Protein AF-A0A958SFJ4-F1 (afdb_monomer)

Nearest PDB structures (foldseek):
  1v3u-assembly1_A  TM=6.097E-01  e=3.610E-02  Cavia porcellus
  4hfm-assembly1_B  TM=5.545E-01  e=2.615E-02  Nicotiana tabacum
  6eow-assembly1_A  TM=5.282E-01  e=2.912E-02  Rubus idaeus
  1v3t-assembly1_B  TM=5.777E-01  e=8.089E-02  Cavia porcellus
  8ov9-assembly1_A  TM=5.485E-01  e=1.179E-01  Cyclocybe aegerita

Foldseek 3Di:
DDDADQQKWKWWWDPFAFWDQDPVGTDGDDPDDDQWTKTKGFTCDHNDPVHDGRWIFIFTDHPQPAWDADPVPRIIMGMDGNVGTDDTDD

Structure (mmCIF, N/CA/C/O backbone):
data_AF-A0A958SFJ4-F1
#
_entry.id   AF-A0A958SFJ4-F1
#
loop_
_atom_site.group_PDB
_atom_site.id
_atom_site.type_symbol
_atom_site.label_atom_id
_atom_site.label_alt_id
_atom_site.label_comp_id
_atom_site.label_asym_id
_atom_site.label_entity_id
_atom_site.label_seq_id
_atom_site.pdbx_PDB_ins_code
_atom_site.Cartn_x
_atom_site.Cartn_y
_atom_site.Cartn_z
_atom_site.occupancy
_atom_site.B_iso_or_equiv
_atom_site.auth_seq_id
_atom_site.auth_comp_id
_atom_site.auth_asym_id
_atom_site.auth_atom_id
_atom_site.pdbx_PDB_model_num
ATOM 1 N N . MET A 1 1 ? 12.111 17.020 3.296 1.00 50.81 1 MET A N 1
ATOM 2 C CA . MET A 1 1 ? 11.554 15.869 2.550 1.00 50.81 1 MET A CA 1
ATOM 3 C C . MET A 1 1 ? 12.690 14.907 2.254 1.00 50.81 1 MET A C 1
ATOM 5 O O . MET A 1 1 ? 13.698 15.349 1.718 1.00 50.81 1 MET A O 1
ATOM 9 N N . LYS A 1 2 ? 12.592 13.646 2.687 1.00 58.25 2 LYS A N 1
ATOM 10 C CA . LYS A 1 2 ? 13.631 12.638 2.435 1.00 58.25 2 LYS A CA 1
ATOM 11 C C . LYS A 1 2 ? 13.408 12.048 1.040 1.00 58.25 2 LYS A C 1
ATOM 13 O O . LYS A 1 2 ? 12.275 11.733 0.698 1.00 58.25 2 LYS A O 1
ATOM 18 N N . GLN A 1 3 ? 14.464 11.965 0.238 1.00 69.62 3 GLN A N 1
ATOM 19 C CA . GLN A 1 3 ? 14.406 11.444 -1.129 1.00 69.62 3 GLN A CA 1
ATOM 20 C C . GLN A 1 3 ? 14.088 9.939 -1.099 1.00 69.62 3 GLN A C 1
ATOM 22 O O . GLN A 1 3 ? 14.732 9.204 -0.350 1.00 69.62 3 GLN A O 1
ATOM 27 N N . MET A 1 4 ? 13.093 9.497 -1.876 1.00 73.56 4 MET A N 1
ATOM 28 C CA . MET A 1 4 ? 12.811 8.070 -2.085 1.00 73.56 4 MET A CA 1
ATOM 29 C C . MET A 1 4 ? 13.965 7.436 -2.867 1.00 73.56 4 MET A C 1
ATOM 31 O O . MET A 1 4 ? 14.448 8.027 -3.835 1.00 73.56 4 MET A O 1
ATOM 35 N N . MET A 1 5 ? 14.420 6.259 -2.442 1.00 80.69 5 MET A N 1
ATOM 36 C CA . MET A 1 5 ? 15.440 5.485 -3.150 1.00 80.69 5 MET A CA 1
ATOM 37 C C . MET A 1 5 ? 14.786 4.556 -4.179 1.00 80.69 5 MET A C 1
ATOM 39 O O . MET A 1 5 ? 13.603 4.241 -4.076 1.00 80.69 5 MET A O 1
ATOM 43 N N . ASN A 1 6 ? 15.557 4.086 -5.163 1.00 83.19 6 ASN A N 1
ATOM 44 C CA . ASN A 1 6 ? 15.076 3.064 -6.095 1.00 83.19 6 ASN A CA 1
ATOM 45 C C . ASN A 1 6 ? 14.610 1.819 -5.327 1.00 83.19 6 ASN A C 1
ATOM 47 O O . ASN A 1 6 ? 15.360 1.273 -4.514 1.00 83.19 6 ASN A O 1
ATOM 51 N N . GLY A 1 7 ? 13.390 1.365 -5.614 1.00 87.00 7 GLY A N 1
ATOM 52 C CA . GLY A 1 7 ? 12.765 0.242 -4.916 1.00 87.00 7 GLY A CA 1
ATOM 53 C C . GLY A 1 7 ? 11.852 0.661 -3.763 1.00 87.00 7 GLY A C 1
ATOM 54 O O . GLY A 1 7 ? 11.176 -0.194 -3.204 1.00 87.00 7 GLY A O 1
ATOM 55 N N . ASP A 1 8 ? 11.806 1.943 -3.395 1.00 91.06 8 ASP A N 1
ATOM 56 C CA . ASP A 1 8 ? 10.934 2.429 -2.328 1.00 91.06 8 ASP A CA 1
ATOM 57 C C . ASP A 1 8 ? 9.499 2.663 -2.815 1.00 91.06 8 ASP A C 1
ATOM 59 O O . ASP A 1 8 ? 9.252 3.207 -3.900 1.00 91.06 8 ASP A O 1
ATOM 63 N N . VAL A 1 9 ? 8.557 2.310 -1.946 1.00 92.19 9 VAL A N 1
ATOM 64 C CA . VAL A 1 9 ? 7.115 2.483 -2.108 1.00 92.19 9 VAL A CA 1
ATOM 65 C C . VAL A 1 9 ? 6.564 3.132 -0.842 1.00 92.19 9 VAL A C 1
ATOM 67 O O . VAL A 1 9 ? 6.772 2.633 0.264 1.00 92.19 9 VAL A O 1
ATOM 70 N N . LEU A 1 10 ? 5.865 4.254 -1.002 1.00 92.94 10 LEU A N 1
ATOM 71 C CA . LEU A 1 10 ? 5.150 4.944 0.066 1.00 92.94 10 LEU A CA 1
ATOM 72 C C . LEU A 1 10 ? 3.733 4.389 0.182 1.00 92.94 10 LEU A C 1
ATOM 74 O O . LEU A 1 10 ? 2.985 4.378 -0.796 1.00 92.94 10 LEU A O 1
ATOM 78 N N . ILE A 1 11 ? 3.353 4.006 1.395 1.00 92.31 11 ILE A N 1
ATOM 79 C CA . ILE A 1 11 ? 2.092 3.333 1.685 1.00 92.31 11 ILE A CA 1
ATOM 80 C C . ILE A 1 11 ? 1.357 4.059 2.805 1.00 92.31 11 ILE A C 1
ATOM 82 O O . ILE A 1 11 ? 1.962 4.418 3.817 1.00 92.31 11 ILE A O 1
ATOM 86 N N . LYS A 1 12 ? 0.042 4.205 2.646 1.00 92.62 12 LYS A N 1
ATOM 87 C CA . LYS A 1 12 ? -0.904 4.462 3.731 1.00 92.62 12 LYS A CA 1
ATOM 88 C C . LYS A 1 12 ? -1.376 3.132 4.308 1.00 92.62 12 LYS A C 1
ATOM 90 O O . LYS A 1 12 ? -1.948 2.310 3.594 1.00 92.62 12 LYS A O 1
ATOM 95 N N . ILE A 1 13 ? -1.105 2.909 5.586 1.00 88.44 13 ILE A N 1
ATOM 96 C CA . ILE A 1 13 ? -1.365 1.641 6.267 1.00 88.44 13 ILE A CA 1
ATOM 97 C C . ILE A 1 13 ? -2.842 1.567 6.667 1.00 88.44 13 ILE A C 1
ATOM 99 O O . ILE A 1 13 ? -3.403 2.533 7.192 1.00 88.44 13 ILE A O 1
ATOM 103 N N . ASP A 1 14 ? -3.466 0.405 6.473 1.00 86.00 14 ASP A N 1
ATOM 104 C CA . ASP A 1 14 ? -4.790 0.142 7.032 1.00 86.00 14 ASP A CA 1
ATOM 105 C C . ASP A 1 14 ? -4.717 0.191 8.564 1.00 86.00 14 ASP A C 1
ATOM 107 O O . ASP A 1 14 ? -3.975 -0.569 9.182 1.00 86.00 14 ASP A O 1
A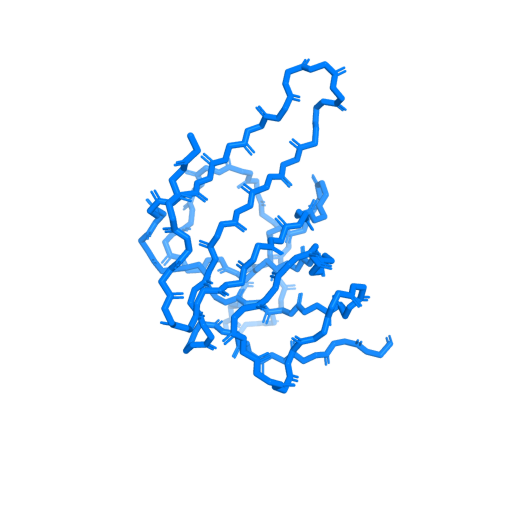TOM 111 N N . LYS A 1 15 ? -5.544 1.035 9.193 1.00 66.06 15 LYS A N 1
ATOM 112 C CA . LYS A 1 15 ? -5.564 1.311 10.646 1.00 66.06 15 LYS A CA 1
ATOM 113 C C . LYS A 1 15 ? -5.617 0.082 11.580 1.00 66.06 15 LYS A C 1
ATOM 115 O O . LYS A 1 15 ? -5.444 0.261 12.780 1.00 66.06 15 LYS A O 1
ATOM 120 N N . ALA A 1 16 ? -5.905 -1.126 11.087 1.00 51.78 16 ALA A N 1
ATOM 121 C CA . ALA A 1 16 ? -6.404 -2.224 11.918 1.00 51.78 16 ALA A CA 1
ATOM 122 C C . ALA A 1 16 ? -5.845 -3.632 11.641 1.00 51.78 16 ALA A C 1
ATOM 124 O O . ALA A 1 16 ? -6.329 -4.577 12.260 1.00 51.78 16 ALA A O 1
ATOM 125 N N . VAL A 1 17 ? -4.879 -3.831 10.737 1.00 53.62 17 VAL A N 1
ATOM 126 C CA . VAL A 1 17 ? -4.531 -5.203 10.321 1.00 53.62 17 VAL A CA 1
ATOM 127 C C . VAL A 1 17 ? -3.027 -5.438 10.314 1.00 53.62 17 VAL A C 1
ATOM 129 O O . VAL A 1 17 ? -2.408 -5.501 9.259 1.00 53.62 17 VAL A O 1
ATOM 132 N N . ARG A 1 18 ? -2.466 -5.620 11.517 1.00 60.19 18 ARG A N 1
ATOM 133 C CA . ARG A 1 18 ? -1.227 -6.385 11.680 1.00 60.19 18 ARG A CA 1
ATOM 134 C C . ARG A 1 18 ? -1.628 -7.844 11.752 1.00 60.19 18 ARG A C 1
ATOM 136 O O . ARG A 1 18 ? -2.215 -8.286 12.737 1.00 60.19 18 ARG A O 1
ATOM 143 N N . GLU A 1 19 ? -1.349 -8.572 10.689 1.00 57.16 19 GLU A N 1
ATOM 144 C CA . GLU A 1 19 ? -1.592 -10.001 10.588 1.00 57.16 19 GLU A CA 1
ATOM 145 C C . GLU A 1 19 ? -0.293 -10.745 10.911 1.00 57.16 19 GLU A C 1
ATOM 147 O O . GLU A 1 19 ? 0.770 -10.470 10.351 1.00 57.16 19 GLU A O 1
ATOM 152 N N . ARG A 1 20 ? -0.337 -11.688 11.854 1.00 59.69 20 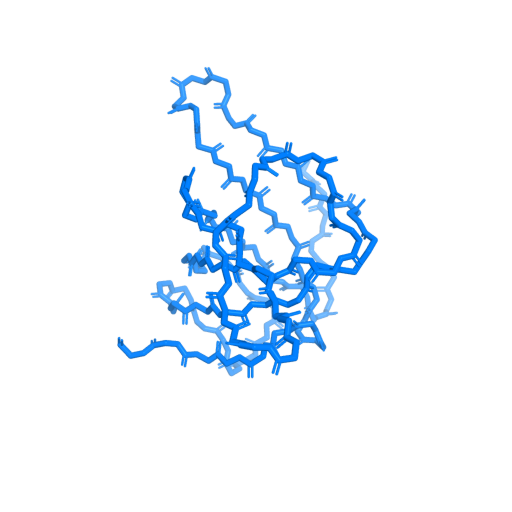ARG A N 1
ATOM 153 C CA . ARG A 1 20 ? 0.766 -12.622 12.082 1.00 59.69 20 ARG A CA 1
ATOM 154 C C . ARG A 1 20 ? 0.431 -13.945 11.427 1.00 59.69 20 ARG A C 1
ATOM 156 O O . ARG A 1 20 ? -0.552 -14.587 11.783 1.00 59.69 20 ARG A O 1
ATOM 163 N N . GLU A 1 21 ? 1.318 -14.374 10.545 1.00 54.97 21 GLU 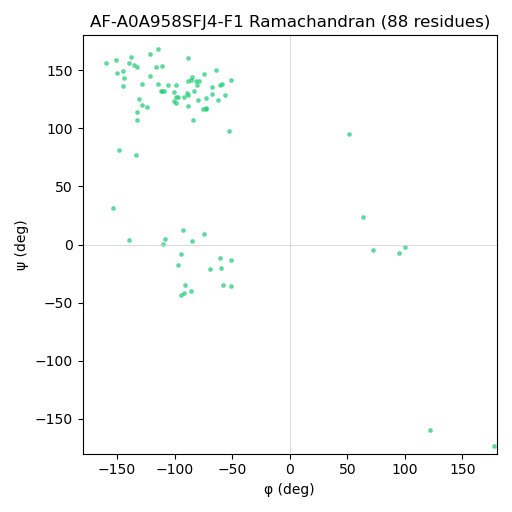A N 1
ATOM 164 C CA . GLU A 1 21 ? 1.335 -15.737 10.035 1.00 54.97 21 GLU A CA 1
ATOM 165 C C . GLU A 1 21 ? 1.839 -16.676 11.146 1.00 54.97 21 GLU A C 1
ATOM 167 O O . GLU A 1 21 ? 2.957 -16.534 11.663 1.00 54.97 21 GLU A O 1
ATOM 172 N N . THR A 1 22 ? 0.986 -17.602 11.575 1.00 62.28 22 THR A N 1
ATOM 173 C CA . THR A 1 22 ? 1.323 -18.701 12.485 1.00 62.28 22 THR A CA 1
ATOM 174 C C . THR A 1 22 ? 1.188 -20.030 11.746 1.00 62.28 22 THR A C 1
ATOM 176 O O . THR A 1 22 ? 0.596 -20.113 10.673 1.00 62.28 22 THR A O 1
ATOM 179 N N . SER A 1 23 ? 1.688 -21.116 12.340 1.00 63.88 23 SER A N 1
ATOM 180 C CA . SER A 1 23 ? 1.481 -22.475 11.816 1.00 63.88 23 SER A CA 1
ATOM 181 C C . SER A 1 23 ? 0.005 -22.893 11.744 1.00 63.88 23 SER A C 1
ATOM 183 O O . SER A 1 23 ? -0.303 -23.921 11.152 1.00 63.88 23 SER A O 1
ATOM 185 N N . SER A 1 24 ? -0.897 -22.120 12.356 1.00 63.81 24 SER A N 1
ATOM 186 C CA . SER A 1 24 ? -2.339 -22.362 12.410 1.00 63.81 24 SER A CA 1
ATOM 187 C C . SER A 1 24 ? -3.157 -21.391 11.547 1.00 63.81 24 SER A C 1
ATOM 189 O O . SER A 1 24 ? -4.382 -21.439 11.609 1.00 63.81 24 SER A O 1
ATOM 191 N N . GLY A 1 25 ? -2.516 -20.503 10.777 1.00 61.75 25 GLY A N 1
ATOM 192 C CA . GLY A 1 25 ? -3.182 -19.515 9.922 1.00 61.75 25 GLY A CA 1
ATOM 193 C C . GLY A 1 25 ? -2.799 -18.068 10.239 1.00 61.75 25 GLY A C 1
ATOM 194 O O . GLY A 1 25 ? -1.755 -17.793 10.827 1.00 61.75 25 GLY A O 1
ATOM 195 N N . ILE A 1 26 ? -3.642 -17.128 9.814 1.00 59.59 26 ILE A N 1
ATOM 196 C CA . ILE A 1 26 ? -3.425 -15.688 9.975 1.00 59.59 26 ILE A CA 1
ATOM 197 C C . ILE A 1 26 ? -4.223 -15.176 11.185 1.00 59.59 26 ILE A C 1
ATOM 199 O O . ILE A 1 26 ? -5.430 -15.396 11.259 1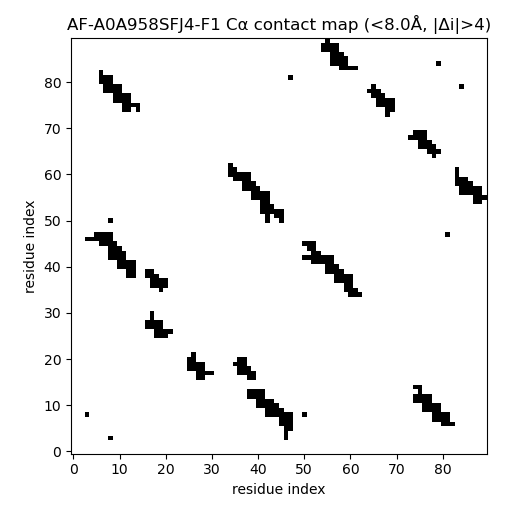.00 59.59 26 ILE A O 1
ATOM 203 N N . ILE A 1 27 ? -3.565 -14.487 12.126 1.00 63.00 27 ILE A N 1
ATOM 204 C CA . ILE A 1 27 ? -4.212 -13.876 13.307 1.00 63.00 27 ILE A CA 1
ATOM 205 C C . ILE A 1 27 ? -3.977 -12.361 13.372 1.00 63.00 27 ILE A C 1
ATOM 207 O O . ILE A 1 27 ? -2.890 -11.896 13.035 1.00 63.00 27 ILE A O 1
ATOM 211 N N . SER A 1 28 ? -4.968 -11.603 13.854 1.00 58.00 28 SER A N 1
ATOM 212 C CA . SER A 1 28 ? -4.834 -10.164 14.142 1.00 58.00 28 SER A CA 1
ATOM 213 C C . SER A 1 28 ? -4.107 -9.939 15.473 1.00 58.00 28 SER A C 1
ATOM 215 O O . SER A 1 28 ? -4.298 -10.695 16.427 1.00 58.00 28 SER A O 1
ATOM 217 N N . VAL A 1 29 ? -3.235 -8.935 15.537 1.00 58.88 29 VAL A N 1
ATOM 218 C CA . VAL A 1 29 ? -2.299 -8.717 16.651 1.00 58.88 29 VAL A CA 1
ATOM 219 C C . VAL A 1 29 ? -2.110 -7.230 16.927 1.00 58.88 29 VAL A C 1
ATOM 221 O O . VAL A 1 29 ? -2.071 -6.412 16.012 1.00 58.88 29 VAL A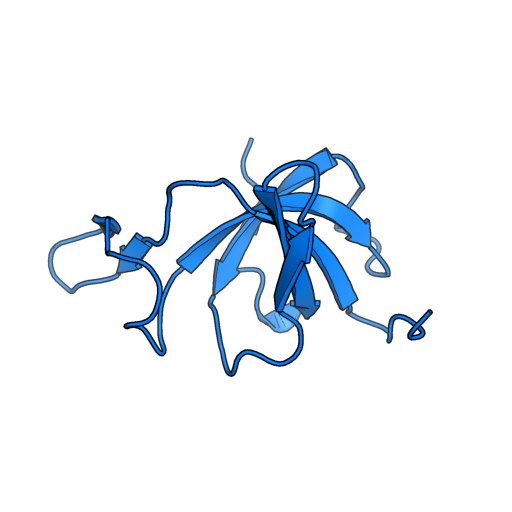 O 1
ATOM 224 N N . GLU A 1 30 ? -1.972 -6.882 18.208 1.00 48.59 30 GLU A N 1
ATOM 225 C CA . GLU A 1 30 ? -1.860 -5.489 18.649 1.00 48.59 30 GLU A CA 1
ATOM 226 C C . GLU A 1 30 ? -0.589 -4.772 18.133 1.00 48.59 30 GLU A C 1
ATOM 228 O O . GLU A 1 30 ? 0.466 -5.403 17.949 1.00 48.59 30 GLU A O 1
ATOM 233 N N . PRO A 1 31 ? -0.651 -3.437 17.937 1.00 46.28 31 PRO A N 1
ATOM 234 C CA . PRO A 1 31 ? 0.492 -2.628 17.515 1.00 46.28 31 PRO A CA 1
ATOM 235 C C . PRO A 1 31 ? 1.677 -2.716 18.496 1.00 46.28 31 PRO A C 1
ATOM 237 O O . PRO A 1 31 ? 1.506 -2.672 19.708 1.00 46.28 31 PRO A O 1
ATOM 240 N N . GLY A 1 32 ? 2.905 -2.810 17.971 1.00 41.78 32 GLY A N 1
ATOM 241 C CA . GLY A 1 32 ? 4.151 -2.682 18.751 1.00 41.78 32 GLY A CA 1
ATOM 242 C C . GLY A 1 32 ? 4.866 -3.979 19.157 1.00 41.78 32 GLY A C 1
ATOM 243 O O . GLY A 1 32 ? 5.950 -3.907 19.734 1.00 41.78 32 GLY A O 1
ATOM 244 N N . ARG A 1 33 ? 4.329 -5.172 18.847 1.00 46.34 33 ARG A N 1
ATOM 245 C CA . ARG A 1 33 ? 4.891 -6.446 19.358 1.00 46.34 33 ARG A CA 1
ATOM 246 C C . ARG A 1 33 ? 5.581 -7.383 18.362 1.00 46.34 33 ARG A C 1
ATOM 248 O O . ARG A 1 33 ? 6.026 -8.452 18.780 1.00 46.34 33 ARG A O 1
ATOM 255 N N . LEU A 1 34 ? 5.691 -7.060 17.069 1.00 51.66 34 LEU A N 1
ATOM 256 C CA . LEU A 1 34 ? 6.024 -8.093 16.074 1.00 51.66 34 LEU A CA 1
ATOM 257 C C . LEU A 1 34 ? 7.123 -7.729 15.079 1.00 51.66 34 LEU A C 1
ATOM 259 O O . LEU A 1 34 ? 6.930 -6.956 14.152 1.00 51.66 34 LEU A O 1
ATOM 263 N N . ARG A 1 35 ? 8.243 -8.454 15.196 1.00 52.94 35 ARG A N 1
ATOM 264 C CA . ARG A 1 35 ? 9.353 -8.495 14.227 1.00 52.94 35 ARG A CA 1
ATOM 265 C C . ARG A 1 35 ? 9.047 -9.301 12.945 1.00 52.94 35 ARG A C 1
ATOM 267 O O . ARG A 1 35 ? 9.970 -9.595 12.196 1.00 52.94 35 ARG A O 1
ATOM 274 N N . LYS A 1 36 ? 7.793 -9.722 12.726 1.00 61.56 36 LYS A N 1
ATOM 275 C CA . LYS A 1 36 ? 7.343 -10.574 11.600 1.00 61.56 36 LYS A CA 1
ATOM 276 C C . LYS A 1 36 ? 5.862 -10.351 11.245 1.00 61.56 36 LYS A C 1
ATOM 278 O O . LYS A 1 36 ? 5.168 -11.302 10.898 1.00 61.56 36 LYS A O 1
ATOM 283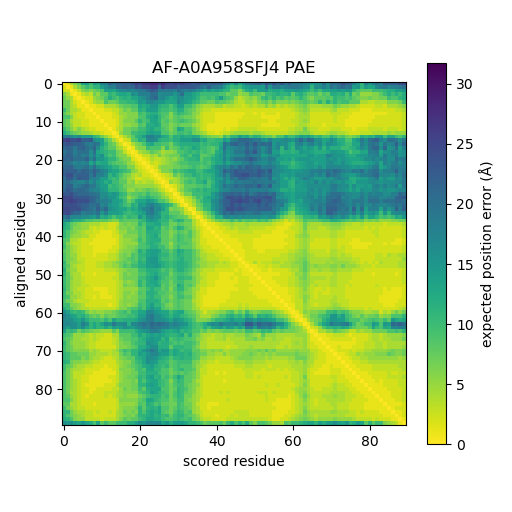 N N . ALA A 1 37 ? 5.350 -9.138 11.438 1.00 70.62 37 ALA A N 1
ATOM 28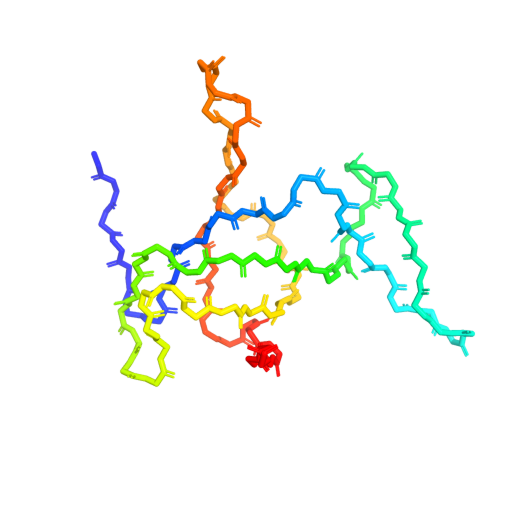4 C CA . ALA A 1 37 ? 3.984 -8.828 11.031 1.00 70.62 37 ALA A CA 1
ATOM 285 C C . ALA A 1 37 ? 3.908 -8.684 9.507 1.00 70.62 37 ALA A C 1
ATOM 287 O O . ALA A 1 37 ? 4.863 -8.239 8.861 1.00 70.62 37 ALA A O 1
ATOM 288 N N . VAL A 1 38 ? 2.774 -9.081 8.956 1.00 78.19 38 VAL A N 1
ATOM 289 C CA . VAL A 1 38 ? 2.346 -8.722 7.617 1.00 78.19 38 VAL A CA 1
ATOM 290 C C . VAL A 1 38 ? 1.338 -7.596 7.779 1.00 78.19 38 VAL A C 1
ATOM 292 O O . VAL A 1 38 ? 0.437 -7.683 8.610 1.00 78.19 38 VAL A O 1
ATOM 295 N N . ASP A 1 39 ? 1.525 -6.535 7.013 1.00 83.56 39 ASP A N 1
ATOM 296 C CA . ASP A 1 39 ? 0.609 -5.405 6.978 1.00 83.56 39 ASP A CA 1
ATOM 297 C C . ASP A 1 39 ? 0.096 -5.219 5.553 1.00 83.56 39 ASP A C 1
ATOM 299 O O . ASP A 1 39 ? 0.649 -5.747 4.579 1.00 83.56 39 ASP A O 1
ATOM 303 N N . ARG A 1 40 ? -0.984 -4.451 5.448 1.00 88.00 40 ARG A N 1
ATOM 304 C CA . ARG A 1 40 ? -1.589 -4.077 4.179 1.00 88.00 40 ARG A CA 1
ATOM 305 C C . ARG A 1 40 ? -2.005 -2.617 4.165 1.00 88.00 40 ARG A C 1
ATOM 307 O O . ARG A 1 40 ? -2.156 -1.974 5.203 1.00 88.00 40 ARG A O 1
ATOM 314 N N . GLY A 1 41 ? -2.206 -2.101 2.964 1.00 91.50 41 GLY A N 1
ATOM 315 C CA . GLY A 1 41 ? -2.440 -0.680 2.777 1.00 91.50 41 GLY A CA 1
ATOM 316 C C . GLY A 1 41 ? -2.575 -0.301 1.317 1.00 91.50 41 GLY A C 1
ATOM 317 O O . GLY A 1 41 ? -2.622 -1.168 0.438 1.00 91.50 41 GLY A O 1
ATOM 318 N N . GLU A 1 42 ? -2.654 1.001 1.094 1.00 95.06 42 GLU A N 1
ATOM 319 C CA . GLU A 1 42 ? -2.779 1.628 -0.215 1.00 95.06 42 GLU A CA 1
ATOM 320 C C . GLU A 1 42 ? -1.480 2.345 -0.579 1.00 95.06 42 GLU A C 1
ATOM 322 O O . GLU A 1 42 ? -0.920 3.104 0.216 1.00 95.06 42 GLU A O 1
ATOM 327 N N . VAL A 1 43 ? -0.999 2.119 -1.797 1.00 95.19 43 VAL A N 1
ATOM 328 C CA . VAL A 1 43 ? 0.178 2.803 -2.330 1.00 95.19 43 VAL A CA 1
ATOM 329 C C . VAL A 1 43 ? -0.168 4.251 -2.653 1.00 95.19 43 VAL A C 1
ATOM 331 O O . VAL A 1 43 ? -1.063 4.526 -3.447 1.00 95.19 43 VAL A O 1
ATOM 334 N N . LEU A 1 44 ? 0.604 5.185 -2.107 1.00 95.12 44 LEU A N 1
ATOM 335 C CA . LEU A 1 44 ? 0.496 6.605 -2.436 1.00 95.12 44 LEU A CA 1
ATOM 336 C C . LEU A 1 44 ? 1.482 7.001 -3.533 1.00 95.12 44 LEU A C 1
ATOM 338 O O . LEU A 1 44 ? 1.125 7.725 -4.458 1.00 95.12 44 LEU A O 1
ATOM 342 N N . LEU A 1 45 ? 2.725 6.520 -3.431 1.00 93.25 45 LEU A N 1
ATOM 343 C CA . LEU A 1 45 ? 3.813 6.802 -4.369 1.00 93.25 45 LEU A CA 1
ATOM 344 C C . LEU A 1 45 ? 4.707 5.571 -4.513 1.00 93.25 45 LEU A C 1
ATOM 346 O O . LEU A 1 45 ? 4.887 4.811 -3.565 1.00 93.25 45 LEU A O 1
ATOM 350 N N . SER A 1 46 ? 5.303 5.392 -5.686 1.00 92.69 46 SER A N 1
ATOM 351 C CA . SER A 1 46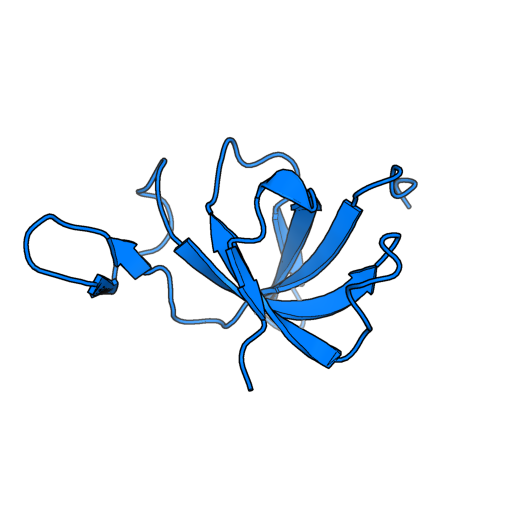 ? 6.166 4.250 -5.982 1.00 92.69 46 SER A CA 1
ATOM 352 C C . SER A 1 46 ? 7.299 4.674 -6.909 1.00 92.69 46 SER A C 1
ATOM 354 O O . SER A 1 46 ? 7.068 5.391 -7.880 1.00 92.69 46 SER A O 1
ATOM 356 N N . SER A 1 47 ? 8.513 4.211 -6.611 1.00 90.88 47 SER A N 1
ATOM 357 C CA . SER A 1 47 ? 9.669 4.265 -7.521 1.00 90.88 47 SER A CA 1
ATOM 358 C C . SER A 1 47 ? 9.813 2.988 -8.364 1.00 90.88 47 SER A C 1
ATOM 360 O O . SER A 1 47 ? 10.860 2.741 -8.958 1.00 90.88 47 SER A O 1
ATOM 362 N N . VAL A 1 48 ? 8.778 2.143 -8.364 1.00 90.50 48 VAL A N 1
ATOM 363 C CA . VAL A 1 48 ? 8.803 0.768 -8.863 1.00 90.50 48 VAL A CA 1
ATOM 364 C C . VAL A 1 48 ? 7.721 0.598 -9.918 1.00 90.50 48 VAL A C 1
ATOM 366 O O . VAL A 1 48 ? 6.536 0.720 -9.617 1.00 90.50 48 VAL A O 1
ATOM 369 N N . ASP A 1 49 ? 8.122 0.273 -11.147 1.00 91.31 49 ASP A N 1
ATOM 370 C CA . ASP A 1 49 ? 7.243 0.294 -12.329 1.00 91.31 49 ASP A CA 1
ATOM 371 C C . ASP A 1 49 ? 6.007 -0.601 -12.207 1.00 91.31 49 ASP A C 1
ATOM 373 O O . ASP A 1 49 ? 4.924 -0.284 -12.708 1.00 91.31 49 ASP A O 1
ATOM 377 N N . HIS A 1 50 ? 6.159 -1.741 -11.534 1.00 91.56 50 HIS A N 1
ATOM 378 C CA . HIS A 1 50 ? 5.084 -2.710 -11.392 1.00 91.56 50 HIS A CA 1
ATOM 379 C C . HIS A 1 50 ? 4.152 -2.401 -10.222 1.00 91.56 50 HIS A C 1
ATOM 381 O O . HIS A 1 50 ? 3.243 -3.188 -10.012 1.00 91.56 50 HIS A O 1
ATOM 387 N N . ILE A 1 51 ? 4.322 -1.302 -9.481 1.00 94.19 51 ILE A N 1
ATOM 388 C CA . ILE A 1 51 ? 3.472 -0.911 -8.346 1.00 94.19 51 ILE A CA 1
ATOM 389 C C . ILE A 1 51 ? 3.015 0.528 -8.551 1.00 94.19 51 ILE A C 1
ATOM 391 O O . ILE A 1 51 ? 3.831 1.439 -8.655 1.00 94.19 51 ILE A O 1
ATOM 395 N N . LYS A 1 52 ? 1.703 0.738 -8.619 1.00 94.75 52 LYS A N 1
ATOM 396 C CA . LYS A 1 52 ? 1.098 2.015 -8.997 1.00 94.75 52 LYS A CA 1
ATOM 397 C C . LYS A 1 52 ? 0.404 2.671 -7.804 1.00 94.75 52 LYS A C 1
ATOM 399 O O . LYS A 1 52 ? -0.059 1.967 -6.909 1.00 94.75 52 LYS A O 1
ATOM 404 N N . PRO A 1 53 ? 0.282 4.010 -7.788 1.00 95.19 53 PRO A N 1
ATOM 405 C CA . PRO A 1 53 ? -0.599 4.687 -6.844 1.00 95.19 53 PRO A CA 1
ATOM 406 C C . PRO A 1 53 ? -2.006 4.083 -6.874 1.00 95.19 53 PRO A C 1
ATOM 408 O O . PRO A 1 53 ? -2.511 3.763 -7.952 1.00 95.19 53 PRO A O 1
ATOM 411 N N . LYS A 1 54 ? -2.628 3.972 -5.699 1.00 95.44 54 LYS A N 1
ATOM 412 C CA . LYS A 1 54 ? -3.905 3.291 -5.426 1.00 95.44 54 LYS A CA 1
ATOM 413 C C . LYS A 1 54 ? -3.873 1.764 -5.478 1.00 95.44 54 LYS A C 1
ATOM 415 O O . LYS A 1 54 ? -4.884 1.148 -5.144 1.00 95.44 54 LYS A O 1
ATOM 420 N N . ASP A 1 55 ? -2.752 1.136 -5.844 1.00 95.94 55 ASP A N 1
ATOM 421 C CA . ASP A 1 55 ? -2.630 -0.311 -5.677 1.00 95.94 55 ASP A CA 1
ATOM 422 C C . ASP A 1 55 ? -2.766 -0.660 -4.194 1.00 95.94 55 ASP A C 1
ATOM 424 O O . ASP A 1 55 ? -2.179 -0.020 -3.314 1.00 95.94 55 ASP A O 1
ATOM 428 N N . ARG A 1 56 ? -3.521 -1.720 -3.921 1.00 94.25 56 ARG A N 1
ATOM 429 C CA . ARG A 1 56 ? -3.581 -2.329 -2.602 1.00 94.25 56 ARG A CA 1
ATOM 430 C C . ARG A 1 56 ? -2.500 -3.390 -2.508 1.00 94.25 56 ARG A C 1
ATOM 432 O O . ARG A 1 56 ? -2.395 -4.233 -3.393 1.00 94.25 56 ARG A O 1
ATOM 439 N N . ILE A 1 57 ? -1.696 -3.366 -1.452 1.00 92.69 57 ILE A N 1
ATOM 440 C CA . ILE A 1 57 ? -0.579 -4.307 -1.302 1.00 92.69 57 ILE A CA 1
ATOM 441 C C . ILE A 1 57 ? -0.502 -4.894 0.095 1.00 92.69 57 ILE A C 1
ATOM 443 O O . ILE A 1 57 ? -0.949 -4.291 1.070 1.00 92.69 57 ILE A O 1
ATOM 447 N N . LEU A 1 58 ? 0.091 -6.080 0.147 1.00 90.56 58 LEU A N 1
ATOM 448 C CA . LEU A 1 58 ? 0.463 -6.815 1.341 1.00 90.56 58 LEU A CA 1
ATOM 449 C C . LEU A 1 58 ? 1.992 -6.846 1.411 1.00 90.56 58 LEU A C 1
ATOM 451 O O . LEU A 1 58 ? 2.641 -7.171 0.415 1.00 90.56 58 LEU A O 1
ATOM 455 N N . TRP A 1 59 ? 2.588 -6.542 2.558 1.00 87.44 59 TRP A N 1
ATOM 456 C CA . TRP A 1 59 ? 4.043 -6.574 2.720 1.00 87.44 59 TRP A CA 1
ATOM 457 C C . TRP A 1 59 ? 4.442 -7.153 4.073 1.00 87.44 59 TRP A C 1
ATOM 459 O O . TRP A 1 59 ? 3.696 -7.110 5.050 1.00 87.44 59 TRP A O 1
ATOM 469 N N . ARG A 1 60 ? 5.666 -7.672 4.142 1.00 84.44 60 ARG A N 1
ATOM 470 C CA . ARG A 1 60 ? 6.268 -8.155 5.384 1.00 84.44 60 ARG A CA 1
ATOM 471 C C . ARG A 1 60 ? 7.068 -7.042 6.053 1.00 84.44 60 ARG A C 1
ATOM 473 O O . ARG A 1 60 ? 7.974 -6.471 5.451 1.00 84.44 60 ARG A O 1
ATOM 480 N N . MET A 1 61 ? 6.790 -6.772 7.324 1.00 75.00 61 MET A N 1
ATOM 481 C CA . MET A 1 61 ? 7.595 -5.857 8.132 1.00 75.00 61 MET A CA 1
ATOM 482 C C . MET A 1 61 ? 8.940 -6.496 8.485 1.00 75.00 61 MET A C 1
ATOM 484 O O . MET A 1 61 ? 8.999 -7.497 9.203 1.00 75.00 61 MET A O 1
ATOM 488 N N . HIS A 1 62 ? 10.030 -5.899 8.003 1.00 67.25 62 HIS A N 1
ATOM 489 C CA . HIS A 1 62 ? 11.392 -6.311 8.329 1.00 67.25 62 HIS A CA 1
ATOM 490 C C . HIS A 1 62 ? 12.220 -5.077 8.697 1.00 67.25 62 HIS A C 1
ATOM 492 O O . HIS A 1 62 ? 12.562 -4.291 7.822 1.00 67.25 62 HIS A O 1
ATOM 498 N N . HIS A 1 63 ? 12.530 -4.917 9.991 1.00 59.53 63 HIS A N 1
ATOM 499 C CA . HIS A 1 63 ? 13.240 -3.764 10.568 1.00 59.53 63 HIS A CA 1
ATOM 500 C C . HIS A 1 63 ? 12.622 -2.407 10.177 1.00 59.53 63 HIS A C 1
ATOM 502 O O . HIS A 1 63 ? 12.942 -1.839 9.137 1.00 59.53 63 HIS A O 1
ATOM 508 N N . GLU A 1 64 ? 11.752 -1.879 11.042 1.00 57.38 64 GLU A N 1
ATOM 509 C CA . GLU A 1 64 ? 11.071 -0.587 10.883 1.00 57.38 64 GLU A CA 1
ATOM 510 C C . GLU A 1 64 ? 12.087 0.539 10.621 1.00 57.38 64 GLU A C 1
ATOM 512 O O . GLU A 1 64 ? 12.722 1.044 11.545 1.00 57.38 64 GLU A O 1
ATOM 517 N N . LYS A 1 65 ? 12.296 0.918 9.353 1.00 61.34 65 LYS A N 1
ATOM 518 C CA . LYS A 1 65 ? 13.164 2.058 9.030 1.00 61.34 65 LYS A CA 1
ATOM 519 C C . LYS A 1 65 ? 12.385 3.366 8.950 1.00 61.34 65 LYS A C 1
ATOM 521 O O . LYS A 1 65 ? 12.935 4.378 9.370 1.00 61.34 65 LYS A O 1
ATOM 526 N N . TYR A 1 66 ? 11.137 3.362 8.468 1.00 75.62 66 TYR A N 1
ATOM 527 C CA . TYR A 1 66 ? 10.382 4.597 8.210 1.00 75.62 66 TYR A CA 1
ATOM 528 C C . TYR A 1 66 ? 8.875 4.417 8.412 1.00 75.62 66 TYR A C 1
ATOM 530 O O . TYR A 1 66 ? 8.145 4.236 7.445 1.00 75.62 66 TYR A O 1
ATOM 538 N N . PHE A 1 67 ? 8.424 4.486 9.662 1.00 83.44 67 PHE A N 1
ATOM 539 C CA . PHE A 1 67 ? 7.011 4.534 10.045 1.00 83.44 67 PHE A CA 1
ATOM 540 C C . PHE A 1 67 ? 6.710 5.883 10.698 1.00 83.44 67 PHE A C 1
ATOM 542 O O . PHE A 1 67 ? 7.516 6.367 11.497 1.00 83.44 67 PHE A O 1
ATOM 549 N N . TRP A 1 68 ? 5.569 6.485 10.373 1.00 84.88 68 TRP A N 1
ATOM 550 C CA . TRP A 1 68 ? 5.078 7.669 11.074 1.00 84.88 68 TRP A CA 1
ATOM 551 C C . TRP A 1 68 ? 3.553 7.746 11.057 1.00 84.88 68 TRP A C 1
ATOM 553 O O . TRP A 1 68 ? 2.888 7.150 10.210 1.00 84.88 68 TRP A O 1
ATOM 563 N N . GLU A 1 69 ? 3.025 8.508 12.006 1.00 85.56 69 GLU A N 1
ATOM 564 C CA . GLU A 1 69 ? 1.616 8.864 12.113 1.00 85.56 69 GLU A CA 1
ATOM 565 C C . GLU A 1 69 ? 1.467 10.361 11.820 1.00 85.56 69 GLU A C 1
ATOM 567 O O . GLU A 1 69 ? 2.224 11.185 12.346 1.00 85.56 69 GLU A O 1
ATOM 572 N N . ASP A 1 70 ? 0.514 10.714 10.965 1.00 86.94 70 ASP A N 1
ATOM 573 C CA . ASP A 1 70 ? 0.064 12.091 10.806 1.00 86.94 70 ASP A CA 1
ATOM 574 C C . ASP A 1 70 ? -0.827 12.473 11.993 1.00 86.94 70 ASP A C 1
ATOM 576 O O . ASP A 1 70 ? -1.877 11.873 12.210 1.00 86.94 70 ASP A O 1
ATOM 580 N N . LYS A 1 71 ? -0.394 13.457 12.786 1.00 85.12 71 LYS A N 1
ATOM 581 C C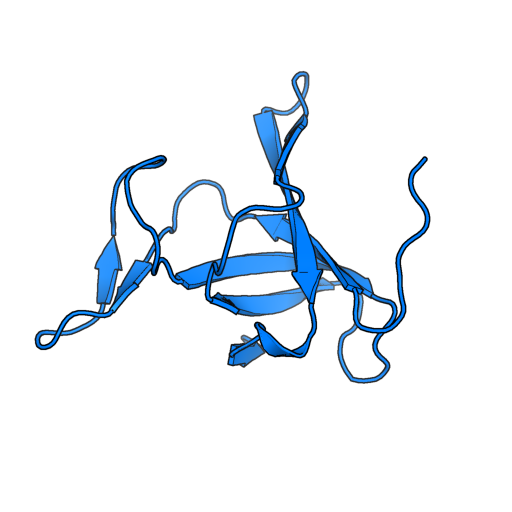A . LYS A 1 71 ? -1.033 13.792 14.070 1.00 85.12 71 LYS A CA 1
ATOM 582 C C . LYS A 1 71 ? -2.422 14.417 13.932 1.00 85.12 71 LYS A C 1
ATOM 584 O O . LYS A 1 71 ? -3.179 14.377 14.897 1.00 85.12 71 LYS A O 1
ATOM 589 N N . ASP A 1 72 ? -2.742 14.982 12.772 1.00 90.88 72 ASP A N 1
ATOM 590 C CA . ASP A 1 72 ? -4.018 15.659 12.543 1.00 90.88 72 ASP A CA 1
ATOM 591 C C . ASP A 1 72 ? -5.104 14.658 12.124 1.00 90.88 72 ASP A C 1
ATOM 593 O O . ASP A 1 72 ? -6.242 14.726 12.587 1.00 90.88 72 ASP A O 1
ATOM 597 N N . SER A 1 73 ? -4.748 13.690 11.277 1.00 87.94 73 SER A N 1
ATOM 598 C CA . SER A 1 73 ? -5.670 12.670 10.759 1.00 87.94 73 SER A CA 1
ATOM 599 C C . SER A 1 73 ? -5.628 11.332 11.518 1.00 87.94 73 SER A C 1
ATOM 601 O O . SER A 1 73 ? -6.550 10.511 11.413 1.00 87.94 73 SER A O 1
ATOM 603 N N . GLY A 1 74 ? -4.564 11.083 12.287 1.00 84.31 74 GLY A N 1
ATOM 604 C CA . GLY A 1 74 ? -4.267 9.784 12.898 1.00 84.31 74 GLY A CA 1
ATOM 605 C C . GLY A 1 74 ? -3.993 8.691 11.858 1.00 84.31 74 GLY A C 1
ATOM 606 O O . GLY A 1 74 ? -4.257 7.507 12.100 1.00 84.31 74 GLY A O 1
ATOM 607 N N . GLU A 1 75 ? -3.584 9.080 10.649 1.00 87.19 75 GLU A N 1
ATOM 608 C CA . GLU A 1 75 ? -3.252 8.158 9.567 1.00 87.19 75 GLU A CA 1
ATOM 609 C C . GLU A 1 75 ? -1.807 7.692 9.679 1.00 87.19 75 GLU A C 1
ATOM 611 O O . GLU A 1 75 ? -0.904 8.457 10.007 1.00 87.19 75 GLU A O 1
ATOM 616 N N . HIS A 1 76 ? -1.591 6.416 9.381 1.00 86.25 76 HIS A N 1
ATOM 617 C CA . HIS A 1 76 ? -0.286 5.788 9.492 1.00 86.25 76 HIS A CA 1
ATOM 618 C C . HIS A 1 76 ? 0.315 5.581 8.112 1.00 86.25 76 HIS A C 1
ATOM 620 O O . HIS A 1 76 ? -0.359 5.113 7.192 1.00 86.25 76 HIS A O 1
ATOM 626 N N . PHE A 1 77 ? 1.603 5.872 7.989 1.00 88.62 77 PHE A N 1
ATOM 627 C CA . PHE A 1 77 ? 2.327 5.782 6.734 1.00 88.62 77 PHE A CA 1
ATOM 628 C C . PHE A 1 77 ? 3.641 5.046 6.920 1.00 88.62 77 PHE A C 1
ATOM 630 O O . PHE A 1 77 ? 4.249 5.054 7.995 1.00 88.62 77 PHE A O 1
ATOM 637 N N . MET A 1 78 ? 4.092 4.423 5.838 1.00 88.12 78 MET A N 1
ATOM 638 C CA . MET A 1 78 ? 5.383 3.766 5.814 1.00 88.12 78 MET A CA 1
ATOM 639 C C . MET A 1 78 ? 6.005 3.765 4.430 1.00 88.12 78 MET A C 1
ATOM 641 O O . MET A 1 78 ? 5.313 3.672 3.418 1.00 88.12 78 MET A O 1
ATOM 645 N N . ILE A 1 79 ? 7.334 3.826 4.407 1.00 89.00 79 ILE A N 1
ATOM 646 C CA . ILE A 1 79 ? 8.116 3.516 3.214 1.00 89.00 79 ILE A CA 1
ATOM 647 C C . ILE A 1 79 ? 8.618 2.083 3.338 1.00 89.00 79 ILE A C 1
ATOM 649 O O . ILE A 1 79 ? 9.330 1.748 4.290 1.00 89.00 79 ILE A O 1
ATOM 653 N N . VAL A 1 80 ? 8.265 1.251 2.364 1.00 87.62 80 VAL A N 1
ATOM 654 C CA . VAL A 1 80 ? 8.761 -0.121 2.244 1.00 87.62 80 VAL A CA 1
ATOM 655 C C . VAL A 1 80 ? 9.566 -0.277 0.967 1.00 87.62 80 VAL A C 1
ATOM 657 O O . VAL A 1 80 ? 9.327 0.411 -0.019 1.00 87.62 80 VAL A O 1
ATOM 660 N N . ASN A 1 81 ? 10.501 -1.217 0.986 1.00 90.12 81 ASN A N 1
ATOM 661 C CA . ASN A 1 81 ? 11.198 -1.644 -0.215 1.00 90.12 81 ASN A CA 1
ATOM 662 C C . ASN A 1 81 ? 10.375 -2.722 -0.941 1.00 90.12 81 ASN A C 1
ATOM 664 O O . ASN A 1 81 ? 9.772 -3.573 -0.283 1.00 90.12 81 ASN A O 1
ATOM 668 N N . ASP A 1 82 ? 10.388 -2.718 -2.270 1.00 90.75 82 ASP A N 1
ATOM 669 C CA . ASP A 1 82 ? 9.699 -3.680 -3.138 1.00 90.75 82 ASP A CA 1
ATOM 670 C C . ASP A 1 82 ? 9.975 -5.141 -2.786 1.00 90.75 82 ASP A C 1
ATOM 672 O O . ASP A 1 82 ? 9.064 -5.963 -2.804 1.00 90.75 82 ASP A O 1
ATOM 676 N N . LYS A 1 83 ? 11.196 -5.457 -2.350 1.00 90.19 83 LYS A N 1
ATOM 677 C CA . LYS A 1 83 ? 11.583 -6.803 -1.897 1.00 90.19 83 LYS A CA 1
ATOM 678 C C . LYS A 1 83 ? 10.773 -7.324 -0.710 1.00 90.19 83 LYS A C 1
ATOM 680 O O . LYS A 1 83 ? 10.774 -8.526 -0.457 1.00 90.19 83 LYS A O 1
ATOM 685 N N . ASN A 1 84 ? 10.123 -6.437 0.041 1.00 88.25 84 ASN A N 1
ATOM 686 C CA . ASN A 1 84 ? 9.279 -6.802 1.176 1.00 88.25 84 ASN A CA 1
ATOM 687 C C . ASN A 1 84 ? 7.799 -6.939 0.796 1.00 88.25 84 ASN A C 1
ATOM 689 O O . ASN A 1 84 ? 7.002 -7.372 1.631 1.00 88.25 84 ASN A O 1
ATOM 693 N N . ILE A 1 85 ? 7.419 -6.565 -0.426 1.00 89.75 85 ILE A N 1
ATOM 694 C CA . ILE A 1 85 ? 6.042 -6.646 -0.906 1.00 89.75 85 ILE A CA 1
ATOM 695 C C . ILE A 1 85 ? 5.765 -8.089 -1.319 1.00 89.75 85 ILE A C 1
ATOM 697 O O . ILE A 1 85 ? 6.493 -8.688 -2.105 1.00 89.75 85 ILE A O 1
ATOM 701 N N . LEU A 1 86 ? 4.718 -8.663 -0.732 1.00 89.88 86 LEU A N 1
ATOM 702 C CA . LEU A 1 86 ? 4.352 -10.066 -0.899 1.00 89.88 86 LEU A CA 1
ATOM 703 C C . LEU A 1 86 ? 3.360 -10.248 -2.044 1.00 89.88 86 LEU A C 1
ATOM 705 O O . LEU A 1 86 ? 3.466 -11.201 -2.810 1.00 89.88 86 LEU A O 1
ATOM 709 N N . ALA A 1 87 ? 2.378 -9.350 -2.136 1.00 90.69 87 ALA A N 1
ATOM 710 C CA . ALA A 1 87 ? 1.311 -9.443 -3.120 1.00 90.69 87 ALA A CA 1
ATOM 711 C C . ALA A 1 87 ? 0.629 -8.093 -3.352 1.00 90.69 87 ALA A C 1
ATOM 713 O O . ALA A 1 87 ? 0.595 -7.232 -2.468 1.00 90.69 87 ALA A O 1
ATOM 714 N N . LYS A 1 88 ? 0.012 -7.963 -4.529 1.00 93.12 88 LYS A N 1
ATOM 715 C CA . LYS A 1 88 ? -1.057 -6.995 -4.773 1.00 93.12 88 LYS A CA 1
ATOM 716 C C . LYS A 1 88 ? -2.401 -7.619 -4.426 1.00 93.12 88 LYS A C 1
ATOM 718 O O . LYS A 1 88 ? -2.625 -8.794 -4.705 1.00 93.12 88 LYS A O 1
ATOM 723 N N . LEU A 1 89 ? -3.273 -6.828 -3.824 1.00 87.94 89 LEU A N 1
ATOM 724 C CA . LEU A 1 89 ? -4.640 -7.198 -3.491 1.00 87.94 89 LEU A CA 1
ATOM 725 C C . LEU A 1 89 ? -5.564 -6.635 -4.577 1.00 87.94 89 LEU A C 1
ATOM 727 O O . LEU A 1 89 ? -5.364 -5.502 -5.019 1.00 87.94 89 LEU A O 1
ATOM 731 N N . ASN A 1 90 ? -6.533 -7.445 -5.005 1.00 80.50 90 ASN A N 1
ATOM 732 C CA . ASN A 1 90 ? -7.564 -7.059 -5.972 1.00 80.50 90 ASN A CA 1
ATOM 733 C C . ASN A 1 90 ? -8.745 -6.374 -5.284 1.00 80.50 90 ASN A C 1
ATOM 735 O O . ASN A 1 90 ? -9.046 -6.758 -4.130 1.00 80.50 90 ASN A O 1
#

pLDDT: mean 78.42, std 15.58, range [41.78, 95.94]

Radius of gyration: 12.84 Å; Cα contacts (8 Å, |Δi|>4): 186; chains: 1; bounding box: 23×38×32 Å

Mean predicted aligned error: 7.86 Å

Sequence (90 aa):
MKQMMNGDVLIKIDKAVRERETSSGIISVEPGRLRKAVDRGEVLLSSVDHIKPKDRILWRMHHEKYFWEDKDSGEHFMIVNDKNILAKLN

Solvent-accessible surface area (backbone atoms only — not comparable to full-atom values): 5370 Å² total; per-residue (Å²): 134,84,83,83,54,88,39,31,32,36,31,42,44,52,97,80,48,39,30,35,79,50,102,89,47,79,41,80,53,73,90,94,76,65,87,62,27,34,38,39,31,35,26,67,42,52,61,37,95,94,48,52,62,70,40,33,38,33,30,52,52,70,77,93,82,45,74,51,67,43,86,88,78,71,45,39,36,35,59,44,50,56,92,37,53,74,45,76,57,132

Secondary structure (DSSP, 8-state):
-PPPPTTEEEEEEPTT--EEEETTEEEE--TT--TTEEEEEEEEEESSTT--TT-EEEEE--S-SSEEEETTTTEEEEEEEGGGEEEEE-